Protein AF-A0A357NDT2-F1 (afdb_monomer_lite)

pLDDT: mean 88.93, std 8.98, range [56.94, 96.5]

Structure (mmCIF, N/CA/C/O backbone):
data_AF-A0A357NDT2-F1
#
_entry.id   AF-A0A357NDT2-F1
#
loop_
_atom_site.group_PDB
_atom_site.id
_atom_site.type_symbol
_atom_site.label_atom_id
_atom_site.label_alt_id
_atom_site.label_comp_id
_atom_site.label_asym_id
_atom_site.label_entity_id
_atom_site.label_seq_id
_atom_site.pdbx_PDB_ins_code
_atom_site.Cartn_x
_atom_site.Cartn_y
_atom_site.Cartn_z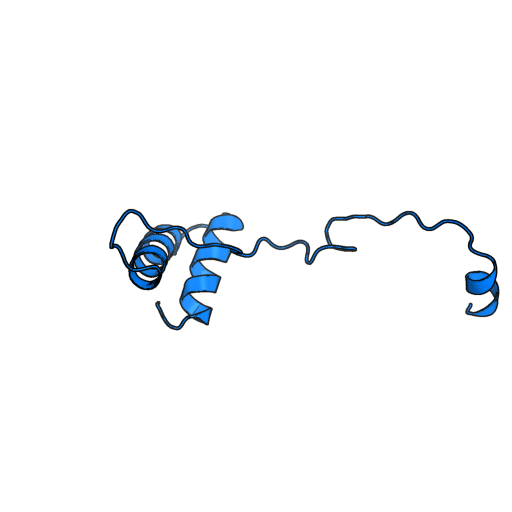
_atom_site.occupancy
_atom_site.B_iso_or_equiv
_atom_site.auth_seq_id
_atom_site.auth_comp_id
_atom_site.auth_asym_id
_atom_site.auth_atom_id
_atom_site.pdbx_PDB_model_num
ATOM 1 N N . HIS A 1 1 ? 26.530 -13.431 -26.959 1.00 56.94 1 HIS A N 1
ATOM 2 C CA . HIS A 1 1 ? 25.563 -12.513 -26.308 1.00 56.94 1 HIS A CA 1
ATOM 3 C C . HIS A 1 1 ? 26.230 -11.520 -25.362 1.00 56.94 1 HIS A C 1
ATOM 5 O O . HIS A 1 1 ? 25.966 -10.337 -25.511 1.00 56.94 1 HIS A O 1
ATOM 11 N N . LEU A 1 2 ? 27.115 -11.950 -24.451 1.00 61.12 2 LEU A N 1
ATOM 12 C CA . LEU A 1 2 ? 27.839 -11.038 -23.549 1.00 61.12 2 LEU A CA 1
ATOM 13 C C . LEU A 1 2 ? 28.763 -10.054 -24.297 1.00 61.12 2 LEU A C 1
ATOM 15 O O . LEU A 1 2 ? 28.842 -8.884 -23.944 1.00 61.12 2 LEU A O 1
ATOM 19 N N . GLU A 1 3 ? 29.381 -10.512 -25.386 1.00 62.81 3 GLU A N 1
ATOM 20 C CA . GLU A 1 3 ? 30.318 -9.724 -26.203 1.00 62.81 3 GLU A CA 1
ATOM 21 C C . GLU A 1 3 ? 29.658 -8.498 -26.863 1.00 62.81 3 GLU A C 1
ATOM 23 O O . GLU A 1 3 ? 30.260 -7.431 -26.920 1.00 62.81 3 GLU A O 1
ATOM 28 N N . ASN A 1 4 ? 28.383 -8.607 -27.258 1.00 63.94 4 ASN A N 1
ATOM 29 C CA . ASN A 1 4 ? 27.616 -7.503 -27.853 1.00 63.94 4 ASN A CA 1
ATOM 30 C C . ASN A 1 4 ? 27.064 -6.514 -26.815 1.00 63.94 4 ASN A C 1
ATOM 32 O O . ASN A 1 4 ? 26.713 -5.396 -27.178 1.00 63.94 4 ASN A O 1
ATOM 36 N N . ALA A 1 5 ? 26.963 -6.904 -25.539 1.00 72.19 5 ALA A N 1
ATOM 37 C CA . ALA A 1 5 ? 26.517 -6.001 -24.477 1.00 72.19 5 ALA A CA 1
ATOM 38 C C . ALA A 1 5 ? 27.597 -4.965 -24.119 1.00 72.19 5 ALA A C 1
ATOM 40 O O . ALA A 1 5 ? 27.272 -3.852 -23.718 1.00 72.19 5 ALA A O 1
ATOM 41 N N . HIS A 1 6 ? 28.876 -5.308 -24.316 1.00 77.88 6 HIS A N 1
ATOM 42 C CA . HIS A 1 6 ? 30.012 -4.428 -24.027 1.00 77.88 6 HIS A CA 1
ATOM 43 C C . HIS A 1 6 ? 30.061 -3.181 -24.932 1.00 77.88 6 HIS A C 1
ATOM 45 O O . HIS A 1 6 ? 30.578 -2.145 -24.528 1.00 77.88 6 HIS A O 1
ATOM 51 N N . SER A 1 7 ? 29.517 -3.254 -26.150 1.00 81.75 7 SER A N 1
ATOM 52 C CA . SER A 1 7 ? 29.497 -2.143 -27.114 1.00 81.75 7 SER A CA 1
ATOM 53 C C . SER A 1 7 ? 28.234 -1.273 -27.046 1.00 81.75 7 SER A C 1
ATOM 55 O O . SER A 1 7 ? 28.021 -0.444 -27.926 1.00 81.75 7 SER A O 1
ATOM 57 N N . ILE A 1 8 ? 27.356 -1.474 -26.058 1.00 85.00 8 ILE A N 1
ATOM 58 C CA . ILE A 1 8 ? 26.118 -0.695 -25.930 1.00 85.00 8 ILE A CA 1
ATOM 59 C C . ILE A 1 8 ? 26.414 0.616 -25.192 1.00 85.00 8 ILE A C 1
ATOM 61 O O . ILE A 1 8 ? 26.752 0.613 -24.013 1.00 85.00 8 ILE A O 1
ATOM 65 N N . ASN A 1 9 ? 26.230 1.752 -25.868 1.00 85.19 9 ASN A N 1
ATOM 66 C CA . ASN A 1 9 ? 26.399 3.089 -25.277 1.00 85.19 9 ASN A CA 1
ATOM 67 C C . ASN A 1 9 ? 25.085 3.733 -24.817 1.00 85.19 9 ASN A C 1
ATOM 69 O O . ASN A 1 9 ? 25.098 4.778 -24.168 1.00 85.19 9 ASN A O 1
ATOM 73 N N . THR A 1 10 ? 23.936 3.171 -25.188 1.00 87.69 10 THR A N 1
ATOM 74 C CA . THR A 1 10 ? 22.626 3.747 -24.867 1.00 87.69 10 THR A CA 1
ATOM 75 C C . THR A 1 10 ? 21.611 2.640 -24.652 1.00 87.69 10 THR A C 1
ATOM 77 O O . THR A 1 10 ? 21.488 1.735 -25.475 1.00 87.69 10 THR A O 1
ATOM 80 N N . VAL A 1 11 ? 20.874 2.735 -23.547 1.00 87.25 11 VAL A N 1
ATOM 81 C CA . VAL A 1 11 ? 19.783 1.825 -23.199 1.00 87.25 11 VAL A CA 1
ATOM 82 C C . VAL A 1 11 ? 18.531 2.662 -22.989 1.00 87.25 11 VAL A C 1
ATOM 84 O O . VAL A 1 11 ? 18.536 3.604 -22.199 1.00 87.25 11 VAL A O 1
ATOM 87 N N . VAL A 1 12 ? 17.461 2.317 -23.700 1.00 89.56 12 VAL A N 1
ATOM 88 C CA . VAL A 1 12 ? 16.136 2.902 -23.494 1.00 89.56 12 VAL A CA 1
ATOM 89 C C . VAL A 1 12 ? 15.318 1.891 -22.711 1.00 89.56 12 VAL A C 1
ATOM 91 O O . VAL A 1 12 ? 15.141 0.757 -23.153 1.00 89.56 12 VAL A O 1
ATOM 94 N N . LEU A 1 13 ? 14.865 2.296 -21.530 1.00 87.50 13 LEU A N 1
ATOM 95 C CA . LEU A 1 13 ? 14.097 1.449 -20.629 1.00 87.50 13 LEU A CA 1
ATOM 96 C C . LEU A 1 13 ? 12.652 1.925 -20.601 1.00 87.50 13 LEU A C 1
ATOM 98 O O . LEU A 1 13 ? 12.388 3.116 -20.430 1.00 87.50 13 LEU A O 1
ATOM 102 N N . ASP A 1 14 ? 11.727 0.980 -20.725 1.00 93.12 14 ASP A N 1
ATOM 103 C CA . ASP A 1 14 ? 10.345 1.237 -20.354 1.00 93.12 14 ASP A CA 1
ATOM 104 C C . ASP A 1 14 ? 10.234 1.343 -18.825 1.00 93.12 14 ASP A C 1
ATOM 106 O O . ASP A 1 14 ? 11.013 0.750 -18.078 1.00 93.12 14 ASP A O 1
ATOM 110 N N . LYS A 1 15 ? 9.286 2.136 -18.331 1.00 88.88 15 LYS A N 1
ATOM 111 C CA . LYS A 1 15 ? 9.130 2.358 -16.892 1.00 88.88 15 LYS A CA 1
ATOM 112 C C . LYS A 1 15 ? 8.246 1.289 -16.263 1.00 88.88 15 LYS A C 1
ATOM 114 O O . LYS A 1 15 ? 8.634 0.680 -15.268 1.00 88.88 15 LYS A O 1
ATOM 119 N N . THR A 1 16 ? 7.041 1.094 -16.789 1.00 82.81 16 THR A N 1
ATOM 120 C CA . THR A 1 16 ? 6.006 0.301 -16.116 1.00 82.81 16 THR A CA 1
ATOM 121 C C . THR A 1 16 ? 6.247 -1.184 -16.339 1.00 82.81 16 THR A C 1
ATOM 123 O O . THR A 1 16 ? 6.275 -1.642 -17.470 1.00 82.81 16 THR A O 1
ATOM 126 N N . GLY A 1 17 ? 6.438 -1.953 -15.268 1.00 77.81 17 GLY A N 1
ATOM 127 C CA . GLY A 1 17 ? 6.709 -3.392 -15.378 1.00 77.81 17 GLY A CA 1
ATOM 128 C C . GLY A 1 17 ? 8.149 -3.740 -15.776 1.00 77.81 17 GLY A C 1
ATOM 129 O O . GLY A 1 17 ? 8.503 -4.914 -15.755 1.00 77.81 17 GLY A O 1
ATOM 130 N N . THR A 1 18 ? 8.981 -2.740 -16.093 1.00 84.06 18 THR A N 1
ATOM 131 C CA . THR A 1 18 ? 10.417 -2.910 -16.378 1.00 84.06 18 THR A CA 1
ATOM 132 C C . THR A 1 18 ? 11.278 -2.239 -15.302 1.00 84.06 18 THR A C 1
ATOM 134 O O . THR A 1 18 ? 12.092 -2.907 -14.672 1.00 84.06 18 THR A O 1
ATOM 137 N N . ILE A 1 19 ? 11.071 -0.945 -15.021 1.00 88.62 19 ILE A N 1
ATOM 138 C CA . ILE A 1 19 ? 11.715 -0.255 -13.884 1.00 88.62 19 ILE A CA 1
ATOM 139 C C . ILE A 1 19 ? 10.862 -0.381 -12.615 1.00 88.62 19 ILE A C 1
ATOM 141 O O . ILE A 1 19 ? 11.390 -0.536 -11.516 1.00 88.62 19 ILE A O 1
ATOM 145 N N . THR A 1 20 ? 9.537 -0.299 -12.745 1.00 86.38 20 THR A N 1
ATOM 146 C CA . THR A 1 20 ? 8.594 -0.420 -11.626 1.00 86.38 20 THR A CA 1
ATOM 147 C C . THR A 1 20 ? 7.929 -1.790 -11.614 1.00 86.38 20 THR A C 1
ATOM 149 O O . THR A 1 20 ? 7.802 -2.435 -12.650 1.00 86.38 20 THR A O 1
ATOM 152 N N . LYS A 1 21 ? 7.411 -2.210 -10.453 1.00 83.12 21 LYS A N 1
ATOM 153 C CA . LYS A 1 21 ? 6.694 -3.491 -10.291 1.00 83.12 21 LYS A CA 1
ATOM 154 C C . LYS A 1 21 ? 5.418 -3.611 -11.147 1.00 83.12 21 LYS A C 1
ATOM 156 O O . LYS A 1 21 ? 4.830 -4.682 -11.210 1.00 83.12 21 LYS A O 1
ATOM 161 N N . GLY A 1 22 ? 4.947 -2.516 -11.756 1.00 85.00 22 GLY A N 1
ATOM 162 C CA . GLY A 1 22 ? 3.716 -2.492 -12.557 1.00 85.00 22 GLY A CA 1
ATOM 163 C C . GLY A 1 22 ? 2.423 -2.654 -11.748 1.00 85.00 22 GLY A C 1
ATOM 164 O O . GLY A 1 22 ? 1.347 -2.686 -12.333 1.00 85.00 22 GLY A O 1
ATOM 165 N N . GLN A 1 23 ? 2.518 -2.726 -10.418 1.00 86.75 23 GLN A N 1
ATOM 166 C CA . GLN A 1 23 ? 1.390 -2.876 -9.504 1.00 86.75 23 GLN A CA 1
ATOM 167 C C . GLN A 1 23 ? 1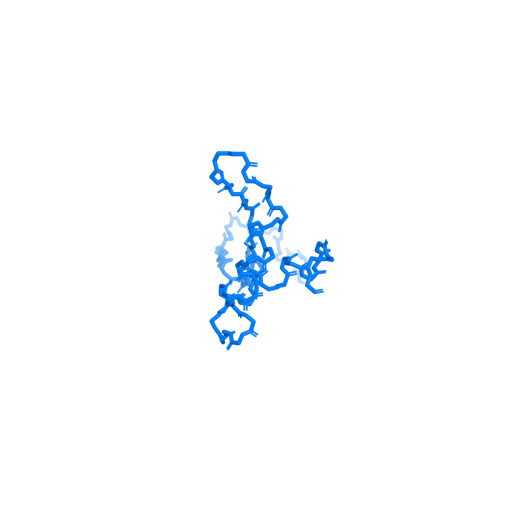.410 -1.734 -8.479 1.00 86.75 23 GLN A C 1
ATOM 169 O O . GLN A 1 23 ? 2.489 -1.421 -7.963 1.00 86.75 23 GLN A O 1
ATOM 174 N N . PRO A 1 24 ? 0.263 -1.093 -8.197 1.00 91.06 24 PRO A N 1
ATOM 175 C CA . PRO A 1 24 ? 0.177 -0.082 -7.153 1.00 91.06 24 PRO A CA 1
ATOM 176 C C . PRO A 1 24 ? 0.451 -0.677 -5.770 1.00 91.06 24 PRO A C 1
ATOM 178 O O . PRO A 1 24 ? -0.001 -1.774 -5.452 1.00 91.06 24 PRO A O 1
ATOM 181 N N . GLU A 1 25 ? 1.156 0.077 -4.935 1.00 92.75 25 GLU A N 1
ATOM 182 C CA . GLU A 1 25 ? 1.451 -0.262 -3.545 1.00 92.75 25 GLU A CA 1
ATOM 183 C C . GLU A 1 25 ? 1.270 1.010 -2.710 1.00 92.75 25 GLU A C 1
ATOM 185 O O . GLU A 1 25 ? 1.599 2.105 -3.174 1.00 92.75 25 GLU A O 1
ATOM 190 N N . VAL A 1 26 ? 0.708 0.886 -1.506 1.00 95.00 26 VAL A N 1
ATOM 191 C CA . VAL A 1 26 ? 0.557 2.038 -0.609 1.00 95.00 26 VAL A CA 1
ATOM 192 C C . VAL A 1 26 ? 1.923 2.383 -0.026 1.00 95.00 26 VAL A C 1
ATOM 194 O O 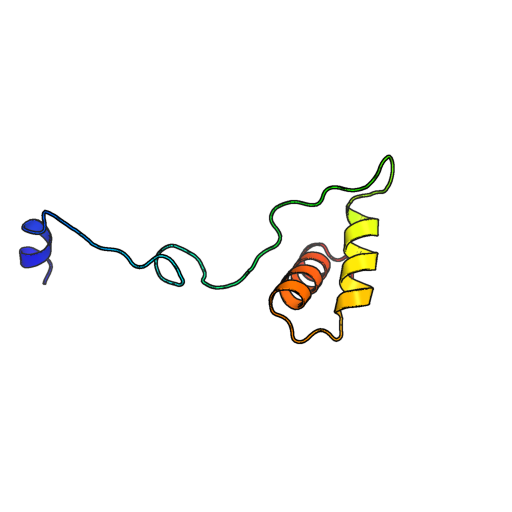. VAL A 1 26 ? 2.534 1.549 0.639 1.00 95.00 26 VAL A O 1
ATOM 197 N N . THR A 1 27 ? 2.389 3.608 -0.264 1.00 94.00 27 THR A N 1
ATOM 198 C CA . THR A 1 27 ? 3.687 4.086 0.233 1.00 94.00 27 THR A CA 1
ATOM 199 C C . THR A 1 27 ? 3.565 4.767 1.590 1.00 94.00 27 THR A C 1
ATOM 201 O O . THR A 1 27 ? 4.357 4.486 2.484 1.00 94.00 27 THR A O 1
ATOM 204 N N . ASP A 1 28 ? 2.541 5.604 1.766 1.00 93.38 28 ASP A N 1
ATOM 205 C CA . ASP A 1 28 ? 2.386 6.479 2.926 1.00 93.38 28 ASP A CA 1
ATOM 206 C C . ASP A 1 28 ? 0.940 6.463 3.432 1.00 93.38 28 ASP A C 1
ATOM 208 O O . ASP A 1 28 ? -0.013 6.380 2.654 1.00 93.38 28 ASP A O 1
ATOM 212 N N . VAL A 1 29 ? 0.777 6.557 4.752 1.00 94.25 29 VAL A N 1
ATOM 213 C CA . VAL A 1 29 ? -0.523 6.654 5.426 1.00 94.25 29 VAL A CA 1
ATOM 214 C C . VAL A 1 29 ? -0.488 7.904 6.295 1.00 94.25 29 VAL A C 1
ATOM 216 O O . VAL A 1 29 ? 0.299 7.983 7.228 1.00 94.25 29 VAL A O 1
ATOM 219 N N . LEU A 1 30 ? -1.329 8.889 5.978 1.00 93.88 30 LEU A N 1
ATOM 220 C CA . LEU A 1 30 ? -1.363 10.179 6.670 1.00 93.88 30 LEU A CA 1
ATOM 221 C C . LEU A 1 30 ? -2.709 10.340 7.397 1.00 93.88 30 LEU A C 1
ATOM 223 O O . LEU A 1 30 ? -3.692 10.738 6.767 1.00 93.88 30 LEU A O 1
ATOM 227 N N . PRO A 1 31 ? -2.797 9.999 8.694 1.00 93.06 31 PRO A N 1
ATOM 228 C CA . PRO A 1 31 ? -4.031 10.109 9.455 1.00 93.06 31 PRO A CA 1
ATOM 229 C C . PRO A 1 31 ? -4.351 11.554 9.836 1.00 93.06 31 PRO A C 1
ATOM 231 O O . PRO A 1 31 ? -3.467 12.399 9.989 1.00 93.06 31 PRO A O 1
ATOM 234 N N . PHE A 1 32 ? -5.641 11.841 10.017 1.00 91.31 32 PHE A N 1
ATOM 235 C CA . PHE A 1 32 ? -6.077 13.136 10.526 1.00 91.31 32 PHE A CA 1
ATOM 236 C C . PHE A 1 32 ? -5.878 13.217 12.043 1.00 91.31 32 PHE A C 1
ATOM 238 O O . PHE A 1 32 ? -6.372 12.379 12.799 1.00 91.31 32 PHE A O 1
ATOM 245 N N . ALA A 1 33 ? -5.227 14.292 12.493 1.00 86.75 33 ALA A N 1
ATOM 246 C CA . ALA A 1 33 ? -5.047 14.618 13.907 1.00 86.75 33 ALA A CA 1
ATOM 247 C C . ALA A 1 33 ? -4.458 13.448 14.728 1.00 86.75 33 ALA A C 1
ATOM 249 O O . ALA A 1 33 ? -3.364 12.983 14.429 1.00 86.75 33 ALA A O 1
ATOM 250 N N . ALA A 1 34 ? -5.156 13.011 15.782 1.00 84.56 34 ALA A N 1
ATOM 251 C CA . ALA A 1 34 ? -4.716 11.955 16.695 1.00 84.56 34 ALA A CA 1
ATOM 252 C C . ALA A 1 34 ? -5.194 10.546 16.292 1.00 84.56 34 ALA A C 1
ATOM 254 O O . ALA A 1 34 ? -5.047 9.610 17.078 1.00 84.56 34 ALA A O 1
ATOM 255 N N . GLN A 1 35 ? -5.799 10.384 15.108 1.00 89.06 35 GLN A N 1
ATOM 256 C CA . GLN A 1 35 ? -6.221 9.067 14.640 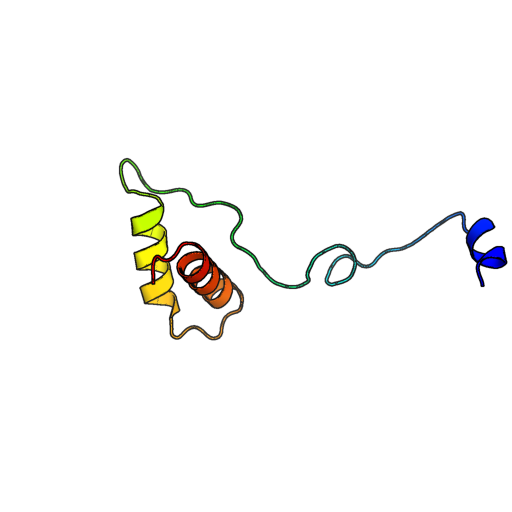1.00 89.06 35 GLN A CA 1
ATOM 257 C C . GLN A 1 35 ? -4.997 8.175 14.415 1.00 89.06 35 GLN A C 1
ATOM 259 O O . GLN A 1 35 ? -3.975 8.617 13.888 1.00 89.06 35 GLN A O 1
ATOM 264 N N . SER A 1 36 ? -5.097 6.904 14.803 1.00 92.19 36 SER A N 1
ATOM 265 C CA . SER A 1 36 ? -4.010 5.965 14.542 1.00 92.19 36 SER A CA 1
ATOM 266 C C . SER A 1 36 ? -3.962 5.595 13.057 1.00 92.19 36 SER A C 1
ATOM 268 O O . SER A 1 36 ? -4.993 5.383 12.414 1.00 92.19 36 SER A O 1
ATOM 270 N N . GLU A 1 37 ? -2.755 5.460 12.506 1.00 93.56 37 GLU A N 1
ATOM 271 C CA . GLU A 1 37 ? -2.574 4.946 11.142 1.00 93.56 37 GLU A CA 1
ATOM 272 C C . GLU A 1 37 ? -3.221 3.571 10.956 1.00 93.56 37 GLU A C 1
ATOM 274 O O . GLU A 1 37 ? -3.760 3.270 9.894 1.00 93.56 37 GLU A O 1
ATOM 279 N N . GLN A 1 38 ? -3.164 2.729 11.990 1.00 94.00 38 GLN A N 1
ATOM 280 C CA . GLN A 1 38 ? -3.731 1.386 11.954 1.00 94.0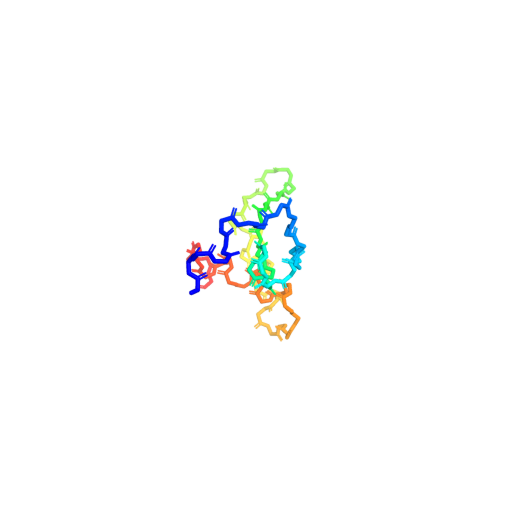0 38 GLN A CA 1
ATOM 281 C C . GLN A 1 38 ? -5.247 1.438 11.788 1.00 94.00 38 GLN A C 1
ATOM 283 O O . GLN A 1 38 ? -5.776 0.802 10.883 1.00 94.00 38 GLN A O 1
ATOM 288 N N . GLU A 1 39 ? -5.932 2.244 12.596 1.00 93.56 39 GLU A N 1
ATOM 289 C CA . GLU A 1 39 ? -7.381 2.425 12.510 1.00 93.56 39 GLU A CA 1
ATOM 290 C C . GLU A 1 39 ? -7.803 2.995 11.151 1.00 93.56 39 GLU A C 1
ATOM 292 O O . GLU A 1 39 ? -8.766 2.517 10.552 1.00 93.56 39 GLU A O 1
ATOM 297 N N . LEU A 1 40 ? -7.050 3.960 10.609 1.00 95.25 40 LEU A N 1
ATOM 298 C CA . LEU A 1 40 ? -7.315 4.483 9.268 1.00 95.25 40 LEU A CA 1
ATOM 299 C C . LEU A 1 40 ? -7.211 3.385 8.200 1.00 95.25 40 LEU A C 1
ATOM 301 O O . LEU A 1 40 ? -8.100 3.254 7.357 1.00 95.25 40 LEU A O 1
ATOM 305 N N . VAL A 1 41 ? -6.148 2.577 8.246 1.00 95.81 41 VAL A N 1
ATOM 306 C CA . VAL A 1 41 ? -5.942 1.466 7.304 1.00 95.81 41 VAL A CA 1
ATOM 307 C C . VAL A 1 41 ? -7.038 0.410 7.446 1.00 95.81 41 VAL A C 1
ATOM 309 O O . VAL A 1 41 ? -7.512 -0.103 6.434 1.00 95.81 41 VAL A O 1
ATOM 312 N N . GLN A 1 42 ? -7.484 0.114 8.670 1.00 95.62 42 GLN A N 1
ATOM 313 C CA . GLN A 1 42 ? -8.584 -0.819 8.928 1.00 95.62 42 GLN A CA 1
ATOM 314 C C . GLN A 1 42 ? -9.888 -0.365 8.282 1.00 95.62 42 GLN A C 1
ATOM 316 O O . GLN A 1 42 ? -10.523 -1.135 7.560 1.00 95.62 42 GLN A O 1
ATOM 321 N N . LEU A 1 43 ? -10.269 0.892 8.509 1.00 95.00 43 LEU A N 1
ATOM 322 C CA . LEU A 1 43 ? -11.494 1.463 7.956 1.00 95.00 4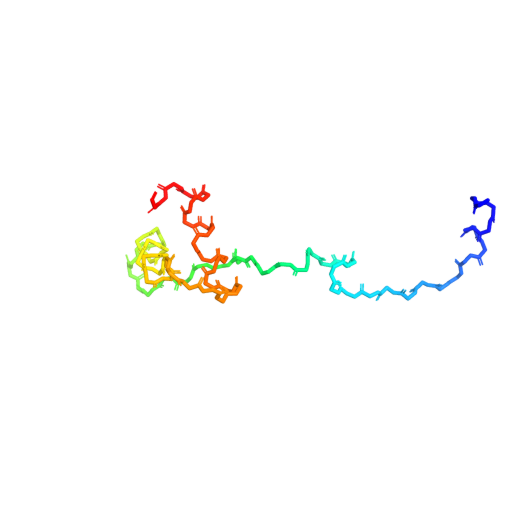3 LEU A CA 1
ATOM 323 C C . LEU A 1 43 ? -11.440 1.522 6.425 1.00 95.00 43 LEU A C 1
ATOM 325 O O . LEU A 1 43 ? -12.391 1.108 5.760 1.00 95.00 43 LEU A O 1
ATOM 329 N N . ALA A 1 44 ? -10.316 1.974 5.864 1.00 95.31 44 ALA A N 1
ATOM 330 C CA . ALA A 1 44 ? -10.128 2.052 4.419 1.00 95.31 44 ALA A CA 1
ATOM 331 C C . ALA A 1 44 ? -10.179 0.662 3.760 1.00 95.31 44 ALA A C 1
ATOM 333 O O . ALA A 1 44 ? -10.871 0.473 2.762 1.00 95.31 44 ALA A O 1
ATOM 334 N N . ALA A 1 45 ? -9.516 -0.341 4.341 1.00 95.75 45 ALA A N 1
ATOM 335 C CA . ALA A 1 45 ? -9.553 -1.705 3.819 1.00 95.75 45 ALA A CA 1
ATOM 336 C C . ALA A 1 45 ? -10.934 -2.359 3.951 1.00 95.75 45 ALA A C 1
ATOM 338 O O . ALA A 1 45 ? -11.326 -3.126 3.073 1.00 95.75 45 ALA A O 1
ATOM 339 N N . ALA A 1 46 ? -11.692 -2.054 5.010 1.00 96.25 46 ALA A N 1
ATOM 340 C CA . ALA A 1 46 ? -13.066 -2.526 5.152 1.00 96.25 46 ALA A CA 1
ATOM 341 C C . ALA A 1 46 ? -13.979 -1.955 4.054 1.00 96.25 46 ALA A C 1
ATOM 343 O O . ALA A 1 46 ? -14.774 -2.702 3.482 1.00 96.25 46 ALA A O 1
ATOM 344 N N . ALA A 1 47 ? -13.826 -0.668 3.721 1.00 95.94 47 ALA A N 1
ATOM 345 C CA . ALA A 1 47 ? -14.565 -0.022 2.637 1.00 95.94 47 ALA A CA 1
ATOM 346 C C . ALA A 1 47 ? -14.186 -0.581 1.251 1.00 95.94 47 ALA A C 1
ATOM 348 O O . ALA A 1 47 ? -15.059 -0.806 0.416 1.00 95.94 47 ALA A O 1
ATOM 349 N N . GLU A 1 48 ? -12.902 -0.872 1.024 1.00 96.50 48 GLU A N 1
ATOM 350 C CA . GLU A 1 48 ? -12.376 -1.343 -0.268 1.00 96.50 48 GLU A CA 1
ATOM 351 C C . GLU A 1 48 ? -12.400 -2.876 -0.440 1.00 96.50 48 GLU A C 1
ATOM 353 O O . GLU A 1 48 ? -12.006 -3.388 -1.487 1.00 96.50 48 GLU A O 1
ATOM 358 N N . LYS A 1 49 ? -12.882 -3.646 0.547 1.00 92.69 49 LYS A N 1
ATOM 359 C CA . LYS A 1 49 ? -12.835 -5.125 0.547 1.00 92.69 49 LYS A CA 1
ATOM 360 C C . LYS A 1 49 ? -13.483 -5.781 -0.682 1.00 92.69 49 LYS A C 1
ATOM 362 O O . LYS A 1 49 ? -13.083 -6.882 -1.055 1.00 92.69 49 LYS A O 1
ATOM 367 N N . GLY A 1 50 ? -14.481 -5.135 -1.286 1.00 91.62 50 GLY A N 1
ATOM 368 C CA . GLY A 1 50 ? -15.170 -5.597 -2.499 1.00 91.62 50 GLY A CA 1
ATOM 369 C C . GLY A 1 50 ? -14.733 -4.901 -3.792 1.00 91.62 50 GLY A C 1
ATOM 370 O O . GLY A 1 50 ? -15.369 -5.095 -4.822 1.00 91.62 50 GLY A O 1
ATOM 371 N N . SER A 1 51 ? -13.703 -4.057 -3.742 1.00 91.62 51 SER A N 1
ATOM 372 C CA . SER A 1 51 ? -13.271 -3.227 -4.865 1.00 91.62 51 SER A CA 1
ATOM 373 C C . SER A 1 51 ? -12.441 -4.032 -5.866 1.00 91.62 51 SER A C 1
ATOM 375 O O . SER A 1 51 ? -11.439 -4.657 -5.516 1.00 91.62 51 SER A O 1
ATOM 377 N N . GLU A 1 52 ? -12.828 -3.988 -7.140 1.00 91.75 52 GLU A N 1
ATOM 378 C CA . GLU A 1 52 ? -12.031 -4.554 -8.238 1.00 91.75 52 GLU A CA 1
ATOM 379 C C . GLU A 1 52 ? -10.923 -3.598 -8.704 1.00 91.75 52 GLU A C 1
ATOM 381 O O . GLU A 1 52 ? -10.048 -3.981 -9.481 1.00 91.75 52 GLU A O 1
ATOM 386 N N . HIS A 1 53 ? -10.931 -2.349 -8.224 1.00 94.44 53 HIS A N 1
ATOM 387 C CA . HIS A 1 53 ? -9.967 -1.345 -8.647 1.00 94.44 53 HIS A CA 1
ATOM 388 C C . HIS A 1 53 ? -8.564 -1.661 -8.081 1.00 94.44 53 HIS A C 1
ATOM 390 O O . HIS A 1 53 ? -8.437 -1.860 -6.869 1.00 94.44 53 HIS A O 1
ATOM 396 N N . PRO A 1 54 ? -7.481 -1.628 -8.891 1.00 92.75 54 PRO A N 1
ATOM 397 C CA . PRO A 1 54 ? -6.124 -1.964 -8.433 1.00 92.75 54 PRO A CA 1
ATOM 398 C C . PRO A 1 54 ? -5.641 -1.163 -7.213 1.00 92.75 54 PRO A C 1
ATOM 400 O O . PRO A 1 54 ? -4.888 -1.671 -6.388 1.00 92.75 54 PRO A O 1
ATOM 403 N N . LEU A 1 55 ? -6.097 0.086 -7.068 1.00 94.44 55 LEU A N 1
ATOM 404 C CA . LEU A 1 55 ? -5.793 0.912 -5.890 1.00 94.44 55 LEU A CA 1
ATOM 405 C C . LEU A 1 55 ? -6.502 0.421 -4.618 1.00 94.44 55 LEU A C 1
ATOM 407 O O . LEU A 1 55 ? -5.881 0.381 -3.560 1.00 94.44 55 LEU A O 1
ATOM 411 N N . GLY A 1 56 ? -7.768 0.005 -4.720 1.00 94.31 56 GLY A N 1
ATOM 412 C CA . GLY A 1 56 ? -8.510 -0.563 -3.590 1.00 94.31 56 GLY A CA 1
ATOM 413 C C . GLY A 1 56 ? -7.886 -1.880 -3.131 1.00 94.31 56 GLY A C 1
ATOM 414 O O . GLY A 1 56 ? -7.651 -2.091 -1.941 1.00 94.31 56 GLY A O 1
ATOM 415 N N . GLN A 1 57 ? -7.480 -2.719 -4.089 1.00 94.75 57 GLN A N 1
ATOM 416 C CA . GLN A 1 57 ? -6.740 -3.950 -3.804 1.00 94.75 57 GLN A CA 1
ATOM 417 C C . GLN A 1 57 ? -5.413 -3.680 -3.082 1.00 94.75 57 GLN A C 1
ATOM 419 O O . GLN A 1 57 ? -5.082 -4.402 -2.142 1.00 94.75 57 GLN A O 1
ATOM 424 N N . ALA A 1 58 ? -4.681 -2.625 -3.457 1.00 95.88 58 ALA A N 1
ATOM 425 C CA . ALA A 1 58 ? -3.447 -2.235 -2.775 1.00 95.88 58 ALA A CA 1
ATOM 426 C C . ALA A 1 58 ? -3.685 -1.843 -1.302 1.00 95.88 58 ALA A C 1
ATOM 428 O O . ALA A 1 58 ? -2.900 -2.222 -0.431 1.00 95.88 58 ALA A O 1
ATOM 429 N N . ILE A 1 59 ? -4.791 -1.153 -1.000 1.00 96.31 59 ILE A N 1
ATOM 430 C CA . ILE A 1 59 ? -5.181 -0.789 0.374 1.00 96.31 59 ILE A CA 1
ATOM 431 C C . ILE A 1 59 ? -5.533 -2.041 1.190 1.00 96.31 59 ILE A C 1
ATOM 433 O O . ILE A 1 59 ? -5.036 -2.223 2.304 1.00 96.31 59 ILE A O 1
ATOM 437 N N . VAL A 1 60 ? -6.335 -2.947 0.625 1.00 95.75 60 VAL A N 1
ATOM 438 C CA . VAL A 1 60 ? -6.691 -4.220 1.277 1.00 95.75 60 VAL A CA 1
ATOM 439 C C . VAL A 1 60 ? -5.444 -5.076 1.523 1.00 95.75 60 VAL A C 1
ATOM 441 O O . VAL A 1 60 ? -5.305 -5.696 2.578 1.00 95.75 60 VAL A O 1
ATOM 444 N N . GLN A 1 61 ? -4.508 -5.097 0.575 1.00 95.19 61 GLN A N 1
ATOM 445 C CA . GLN A 1 61 ? -3.260 -5.841 0.708 1.00 95.19 61 GLN A CA 1
ATOM 446 C C . GLN A 1 61 ? -2.354 -5.261 1.804 1.00 95.19 61 GLN A C 1
ATOM 448 O O . GLN A 1 61 ? -1.740 -6.025 2.556 1.00 95.19 61 GLN A O 1
ATOM 453 N N . LEU A 1 62 ? -2.306 -3.931 1.945 1.00 95.88 62 LEU A N 1
ATOM 454 C CA . LEU A 1 62 ? -1.600 -3.272 3.044 1.00 95.88 62 LEU A CA 1
ATOM 455 C C . LEU A 1 62 ? -2.167 -3.707 4.401 1.00 95.88 62 LEU A C 1
ATOM 457 O O . LEU A 1 62 ? -1.402 -4.096 5.286 1.00 95.88 62 LEU A O 1
ATOM 461 N N . ALA A 1 63 ? -3.493 -3.688 4.557 1.00 95.44 63 ALA A N 1
ATOM 462 C CA . ALA A 1 63 ? -4.144 -4.096 5.799 1.00 95.44 63 ALA A CA 1
ATOM 463 C C . ALA A 1 63 ? -3.868 -5.567 6.144 1.00 95.44 63 ALA A C 1
ATOM 465 O O . ALA A 1 63 ? -3.547 -5.869 7.293 1.00 95.44 63 ALA A O 1
ATOM 466 N N . LYS A 1 64 ? -3.890 -6.473 5.156 1.00 94.56 64 LYS A N 1
ATOM 467 C CA . LYS A 1 64 ? -3.525 -7.889 5.355 1.00 94.56 64 LYS A CA 1
ATOM 468 C C . LYS A 1 64 ? -2.075 -8.049 5.800 1.00 94.56 64 LYS A C 1
ATOM 470 O O . LYS A 1 64 ? -1.795 -8.780 6.744 1.00 94.56 64 LYS A O 1
ATOM 475 N N . THR A 1 65 ? -1.158 -7.333 5.151 1.00 94.38 65 THR A N 1
ATOM 476 C CA . THR A 1 65 ? 0.280 -7.372 5.469 1.00 94.38 65 THR A CA 1
ATOM 477 C C . THR A 1 65 ? 0.550 -6.881 6.892 1.00 94.38 65 THR A C 1
ATOM 479 O O . THR A 1 65 ? 1.393 -7.438 7.591 1.00 94.38 65 THR A O 1
ATOM 482 N N . ARG A 1 66 ? -0.205 -5.873 7.344 1.00 94.56 66 ARG A N 1
ATOM 483 C CA . ARG A 1 66 ? -0.131 -5.325 8.705 1.00 94.56 66 ARG A CA 1
ATOM 484 C C . ARG A 1 66 ? -0.974 -6.094 9.735 1.00 94.56 66 ARG A C 1
ATOM 486 O O . ARG A 1 66 ? -0.992 -5.684 10.888 1.00 94.56 66 ARG A O 1
ATOM 493 N N . GLN A 1 67 ? -1.643 -7.187 9.347 1.00 93.88 67 GLN A N 1
ATOM 494 C CA . GLN A 1 67 ? -2.533 -7.985 10.212 1.00 93.88 67 GLN A CA 1
ATOM 495 C C . GLN A 1 67 ? -3.683 -7.168 10.825 1.00 93.88 67 GLN A C 1
ATOM 497 O O . GLN A 1 67 ? -4.077 -7.357 11.971 1.00 93.88 67 GLN A O 1
ATOM 502 N N . LEU A 1 68 ? -4.215 -6.234 10.041 1.00 88.88 68 LEU A N 1
ATOM 503 C CA . LEU A 1 68 ? -5.268 -5.304 10.438 1.00 88.88 68 LEU A CA 1
ATOM 504 C C . LEU A 1 68 ? -6.655 -5.702 9.899 1.00 88.88 68 LEU A C 1
ATOM 506 O O . LEU A 1 68 ? -7.627 -5.007 10.170 1.00 88.88 68 LEU A O 1
ATOM 510 N N . THR A 1 69 ? -6.775 -6.800 9.151 1.00 67.88 69 THR A N 1
ATOM 511 C CA . THR A 1 69 ? -8.030 -7.241 8.495 1.00 67.88 69 THR A CA 1
ATOM 512 C C . THR A 1 69 ? -8.386 -8.670 8.842 1.00 67.88 69 THR A C 1
ATOM 514 O O . THR A 1 69 ? -7.443 -9.450 9.096 1.00 67.88 69 THR A O 1
#

Radius of gyration: 19.09 Å; chains: 1; bounding box: 46×27×44 Å

Secondary structure (DSSP, 8-state):
-HHHHTT-------SBTTTB-SS--------STT--HHHHHHHHHHHHTT--SHHHHHHHHHHHHTT--

Foldseek 3Di:
DVVVVVPDPDDDFDCAVTVDVNADADDDQDDDDPDDSLVVLLVLLVVLVPPPDRVSVNSVVVCVVVVSD

Sequence (69 aa):
HLENAHSINTVVLDKTGTITKGQPEVTDVLPFAAQSEQELVQLAAAAEKGSEHPLGQAIVQLAKTRQLT